Protein AF-A0AAW6DL16-F1 (afdb_monomer)

Mean predicted aligned error: 4.03 Å

pLDDT: mean 90.67, std 10.69, range [46.25, 97.69]

Sequence (74 aa):
MLRLKKRDVKKMLKYGAKLSGVPLSEIQEDIQARIDEEMNSTDPEVQANFKKHFGNKRPTPEEYIYRMTKKKKI

Radius of gyration: 13.3 Å; Cα contacts (8 Å, |Δi|>4): 44; chains: 1; bounding box: 31×21×36 Å

Foldseek 3Di:
DPDDDLVVLVVVLVVVCVVVVHDSVVVQVVLLVVLVCLCPPPDPVSNVVSCVQQNNDRDGSSSVVVSVVVVPPD

Organism: Mediterraneibacter gnavus (NCBI:txid33038)

Secondary structure (DSSP, 8-state):
-----HHHHHHHHHHHHHHHTS-HHHHHHHHHHHHHHHHT-S-HHHHHHHHHHHTT----HHHHHHHHHHHT--

Structure (mmCIF, N/CA/C/O backbone):
data_AF-A0AAW6DL16-F1
#
_entry.id   AF-A0AAW6DL16-F1
#
loop_
_atom_site.group_PDB
_atom_site.id
_atom_site.type_symbol
_atom_site.label_atom_id
_atom_site.label_alt_id
_atom_site.label_comp_id
_atom_site.label_asym_id
_atom_site.label_entity_id
_atom_site.label_seq_id
_atom_site.pdbx_PDB_ins_code
_atom_site.Cartn_x
_atom_site.Cartn_y
_atom_site.Cartn_z
_atom_site.occupancy
_atom_site.B_iso_or_equiv
_atom_site.auth_seq_id
_atom_site.auth_comp_id
_atom_site.auth_asym_id
_atom_site.auth_atom_id
_atom_site.pdbx_PDB_model_num
ATOM 1 N N . MET A 1 1 ? -20.986 8.340 -13.207 1.00 54.28 1 MET A N 1
ATOM 2 C CA . MET A 1 1 ? -20.048 8.236 -12.060 1.00 54.28 1 MET A CA 1
ATOM 3 C C . MET A 1 1 ? -18.960 7.209 -12.348 1.00 54.28 1 MET A C 1
ATOM 5 O O . MET A 1 1 ? -19.274 6.036 -12.520 1.00 54.28 1 MET A O 1
ATOM 9 N N . LEU A 1 2 ? -17.687 7.614 -12.369 1.00 62.97 2 LEU A N 1
ATOM 10 C CA . LEU A 1 2 ? -16.570 6.680 -12.537 1.00 62.97 2 LEU A CA 1
ATOM 11 C C . LEU A 1 2 ? -16.424 5.817 -11.265 1.00 62.97 2 LEU A C 1
ATOM 13 O O . LEU A 1 2 ? -15.993 6.279 -10.197 1.00 62.97 2 LEU A O 1
ATOM 17 N N . ARG A 1 3 ? -16.869 4.558 -11.341 1.00 74.56 3 ARG A N 1
ATOM 18 C CA . ARG A 1 3 ? -16.766 3.579 -10.250 1.00 74.56 3 ARG A CA 1
ATOM 19 C C . ARG A 1 3 ? -15.439 2.838 -10.388 1.00 74.56 3 ARG A C 1
ATOM 21 O O . ARG A 1 3 ? -15.404 1.773 -10.988 1.00 74.56 3 ARG A O 1
ATOM 28 N N . LEU A 1 4 ? -14.370 3.398 -9.813 1.00 82.38 4 LEU A N 1
ATOM 29 C CA . LEU A 1 4 ? -13.070 2.721 -9.726 1.00 82.38 4 LEU A CA 1
ATOM 30 C C . LEU A 1 4 ? -13.244 1.364 -9.026 1.00 82.38 4 LEU A C 1
ATOM 32 O O . LEU A 1 4 ? -13.794 1.317 -7.913 1.00 82.38 4 LEU A O 1
ATOM 36 N N . LYS A 1 5 ? -12.811 0.290 -9.690 1.00 87.31 5 LYS A N 1
ATOM 37 C CA . LYS A 1 5 ? -12.752 -1.095 -9.199 1.00 87.31 5 LYS A CA 1
ATOM 38 C C . LYS A 1 5 ? -11.288 -1.489 -8.944 1.00 87.31 5 LYS A C 1
ATOM 40 O O . LYS A 1 5 ? -10.382 -0.927 -9.548 1.00 87.31 5 LYS A O 1
ATOM 45 N N . LYS A 1 6 ? -11.044 -2.522 -8.123 1.00 85.50 6 LYS A N 1
ATOM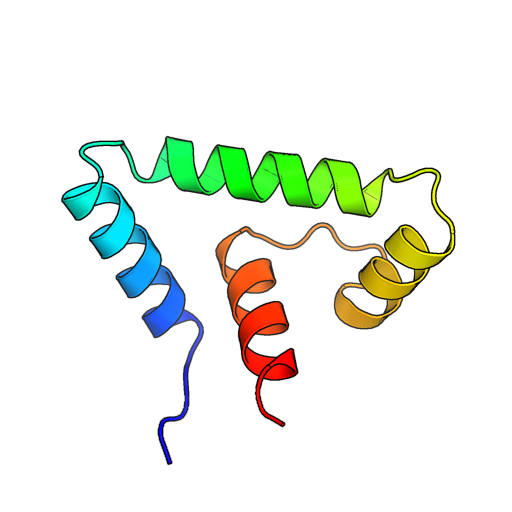 46 C CA . LYS A 1 6 ? -9.683 -3.056 -7.866 1.00 85.50 6 LYS A CA 1
ATOM 47 C C . LYS A 1 6 ? -8.916 -3.389 -9.160 1.00 85.50 6 LYS A C 1
ATOM 49 O O . LYS A 1 6 ? -7.728 -3.111 -9.275 1.00 85.50 6 LYS A O 1
ATOM 54 N N . ARG A 1 7 ? -9.611 -3.920 -10.175 1.00 89.25 7 ARG A N 1
ATOM 55 C CA . ARG A 1 7 ? -9.020 -4.221 -11.493 1.00 89.25 7 ARG A CA 1
ATOM 56 C C . ARG A 1 7 ? -8.468 -2.986 -12.213 1.00 89.25 7 ARG A C 1
ATOM 58 O O . ARG A 1 7 ? -7.527 -3.117 -12.986 1.00 89.25 7 ARG A O 1
ATOM 65 N N . ASP A 1 8 ? -9.062 -1.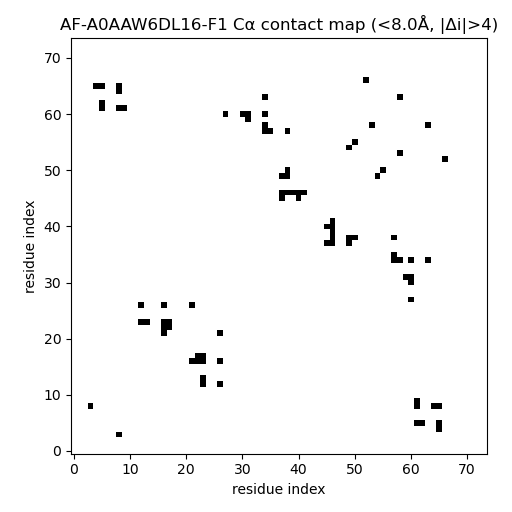817 -11.980 1.00 90.75 8 ASP A N 1
ATOM 66 C CA . ASP A 1 8 ? -8.652 -0.576 -12.633 1.00 90.75 8 ASP A CA 1
ATOM 67 C C . ASP A 1 8 ? -7.344 -0.079 -12.002 1.00 90.75 8 ASP A C 1
ATOM 69 O O . ASP A 1 8 ? -6.432 0.296 -12.727 1.00 90.75 8 ASP A O 1
ATOM 73 N N . VAL A 1 9 ? -7.187 -0.231 -10.679 1.00 91.69 9 VAL A N 1
ATOM 74 C CA . VAL A 1 9 ? -5.919 0.022 -9.969 1.00 91.69 9 VAL A CA 1
ATOM 75 C C . VAL A 1 9 ? -4.797 -0.856 -10.521 1.00 91.69 9 VAL A C 1
ATOM 77 O O . VAL A 1 9 ? -3.746 -0.346 -10.892 1.00 91.69 9 VAL A O 1
ATOM 80 N N . LYS A 1 10 ? -5.038 -2.164 -10.684 1.00 92.38 10 LYS A N 1
ATOM 81 C CA . LYS A 1 10 ? -4.041 -3.077 -11.266 1.00 92.38 10 LYS A CA 1
ATOM 82 C C . LYS A 1 10 ? -3.607 -2.650 -12.675 1.00 92.38 10 LYS A C 1
ATOM 84 O O . LYS A 1 10 ? -2.438 -2.777 -13.028 1.00 92.38 10 LYS A O 1
ATOM 89 N N . LYS A 1 11 ? -4.538 -2.147 -13.495 1.00 94.38 11 LYS A N 1
ATOM 90 C CA . LYS A 1 11 ? -4.218 -1.609 -14.828 1.00 94.38 11 LYS A CA 1
ATOM 91 C C . LYS A 1 11 ? -3.405 -0.318 -14.742 1.00 94.38 11 LYS A C 1
ATOM 93 O O . LYS A 1 11 ? -2.456 -0.170 -15.501 1.00 94.38 11 LYS A O 1
ATOM 98 N N . MET A 1 12 ? -3.749 0.576 -13.816 1.00 92.44 12 MET A N 1
ATOM 99 C CA . MET A 1 12 ? -3.016 1.825 -13.594 1.00 92.44 12 MET A CA 1
ATOM 100 C C . MET A 1 12 ? -1.578 1.567 -13.143 1.00 92.44 12 MET A C 1
ATOM 102 O O . MET A 1 12 ? -0.676 2.181 -13.696 1.00 92.44 12 MET A O 1
ATOM 106 N N . LEU A 1 13 ? -1.348 0.621 -12.226 1.00 93.69 13 LEU A N 1
ATOM 107 C CA . LEU A 1 13 ? 0.007 0.257 -11.791 1.00 93.69 13 LEU A CA 1
ATOM 108 C C . LEU A 1 13 ? 0.846 -0.291 -12.952 1.00 93.69 13 LEU A C 1
ATOM 110 O O . LEU A 1 13 ? 1.965 0.157 -13.168 1.00 93.69 13 LEU A O 1
ATOM 114 N N . LYS A 1 14 ? 0.281 -1.198 -13.763 1.00 95.31 14 LYS A N 1
ATOM 115 C CA . LYS A 1 14 ? 0.954 -1.718 -14.969 1.00 95.31 14 LYS A CA 1
ATOM 116 C C . LYS A 1 14 ? 1.313 -0.619 -15.965 1.00 95.31 14 LYS A C 1
ATOM 118 O O . LYS A 1 14 ? 2.378 -0.660 -16.570 1.00 95.31 14 LYS A O 1
ATOM 123 N N . TYR A 1 15 ? 0.403 0.328 -16.167 1.00 95.69 15 TYR A N 1
ATOM 124 C CA . TYR A 1 15 ? 0.629 1.442 -17.078 1.00 95.69 15 TYR A CA 1
ATOM 125 C C . TYR A 1 15 ? 1.682 2.414 -16.531 1.00 95.69 15 TYR A C 1
ATOM 127 O O . TYR A 1 15 ? 2.559 2.825 -17.282 1.00 95.69 15 TYR A O 1
ATOM 135 N N . GLY A 1 16 ? 1.646 2.706 -15.227 1.00 92.44 16 GLY A N 1
ATOM 136 C CA . GLY A 1 16 ? 2.660 3.505 -14.539 1.00 92.44 16 GLY A CA 1
ATOM 137 C C . GLY A 1 16 ? 4.054 2.893 -14.658 1.00 92.44 16 GLY A C 1
ATOM 138 O O . GLY A 1 16 ? 4.966 3.576 -15.099 1.00 92.44 16 GLY A O 1
ATOM 139 N N . ALA A 1 17 ? 4.192 1.589 -14.398 1.00 96.19 17 ALA A N 1
ATOM 140 C CA . ALA A 1 17 ? 5.446 0.853 -14.589 1.00 96.19 17 ALA A CA 1
ATOM 141 C C . ALA A 1 17 ? 5.989 1.007 -16.017 1.00 96.19 17 ALA A C 1
ATOM 143 O O . ALA A 1 17 ? 7.140 1.384 -16.221 1.00 96.19 17 ALA A O 1
ATOM 144 N N . LYS A 1 18 ? 5.121 0.815 -17.022 1.00 96.50 18 LYS A N 1
ATOM 145 C CA . LYS A 1 18 ? 5.493 0.967 -18.434 1.00 96.50 18 LYS A CA 1
ATOM 146 C C . LYS A 1 18 ? 5.951 2.388 -18.779 1.00 96.50 18 LYS A C 1
ATOM 148 O O . LYS A 1 18 ? 6.884 2.529 -19.560 1.00 96.50 18 LYS A O 1
ATOM 153 N N . LEU A 1 19 ? 5.289 3.417 -18.248 1.00 95.75 19 LEU A N 1
ATOM 154 C CA . LEU A 1 19 ? 5.668 4.813 -18.486 1.00 95.75 19 LEU A CA 1
ATOM 155 C C . LEU A 1 19 ? 6.981 5.187 -17.795 1.00 95.75 19 LEU A C 1
ATOM 157 O O . LEU A 1 19 ? 7.776 5.919 -18.373 1.00 95.75 19 LEU A O 1
ATOM 161 N N . SER A 1 20 ? 7.202 4.676 -16.586 1.00 93.50 20 SER A N 1
ATOM 162 C CA . SER A 1 20 ? 8.410 4.936 -15.803 1.00 93.50 20 SER A CA 1
ATOM 163 C C . SER A 1 20 ? 9.610 4.084 -16.232 1.00 93.50 20 SER A C 1
ATOM 165 O O . SER A 1 20 ? 10.714 4.325 -15.763 1.00 93.50 20 SER A O 1
ATOM 167 N N . GLY A 1 21 ? 9.419 3.090 -17.108 1.00 96.62 21 GLY A N 1
ATOM 168 C CA . GLY A 1 21 ? 10.492 2.199 -17.564 1.00 96.62 21 GLY A CA 1
ATOM 169 C C . GLY A 1 21 ? 10.978 1.200 -16.507 1.00 96.62 21 GLY A C 1
ATOM 170 O O . GLY A 1 21 ? 12.001 0.557 -16.716 1.00 96.62 21 GLY A O 1
ATOM 171 N N . VAL A 1 22 ? 10.243 1.051 -15.403 1.00 96.12 22 VAL A N 1
ATOM 172 C CA . VAL A 1 22 ? 10.573 0.158 -14.282 1.00 96.12 22 VAL A CA 1
ATOM 173 C C . VAL A 1 22 ? 9.668 -1.078 -14.293 1.00 96.12 22 VAL A C 1
ATOM 175 O O . VAL A 1 22 ? 8.544 -1.026 -14.812 1.00 96.12 22 VAL A O 1
ATOM 178 N N . PRO A 1 23 ? 10.107 -2.217 -13.738 1.00 96.88 23 PRO A N 1
ATOM 179 C CA . PRO A 1 23 ? 9.241 -3.374 -13.582 1.00 96.88 23 PRO A CA 1
ATOM 180 C C . PRO A 1 23 ? 8.079 -3.076 -12.621 1.00 96.88 23 PRO A C 1
ATOM 182 O O . PRO A 1 23 ? 8.189 -2.312 -11.667 1.00 96.88 23 PRO A O 1
ATOM 185 N N . LEU A 1 24 ? 6.934 -3.730 -12.848 1.00 95.31 24 LEU A N 1
ATOM 186 C CA . LEU A 1 24 ? 5.770 -3.610 -11.958 1.00 95.31 24 LEU A CA 1
ATOM 187 C C . LEU A 1 24 ? 6.100 -4.016 -10.513 1.00 95.31 24 LEU A C 1
ATOM 189 O O . LEU A 1 24 ? 5.509 -3.460 -9.591 1.00 95.31 24 LEU A O 1
ATOM 193 N N . SER A 1 25 ? 7.003 -4.984 -10.335 1.00 96.00 25 SER A N 1
ATOM 194 C CA . SER A 1 25 ? 7.431 -5.461 -9.021 1.00 96.00 25 SER A CA 1
ATOM 195 C C . SER A 1 25 ? 8.084 -4.357 -8.204 1.00 96.00 25 SER A C 1
ATOM 197 O O . SER A 1 25 ? 7.737 -4.225 -7.045 1.00 96.00 25 SER A O 1
ATOM 199 N N . GLU A 1 26 ? 8.919 -3.514 -8.811 1.00 96.38 26 GLU A N 1
ATOM 200 C CA . GLU A 1 26 ? 9.581 -2.400 -8.118 1.00 96.38 26 GLU A CA 1
ATOM 201 C C . GLU A 1 26 ? 8.549 -1.411 -7.561 1.00 96.38 26 GLU A C 1
ATOM 203 O O . GLU A 1 26 ? 8.548 -1.103 -6.376 1.00 96.38 26 GLU A O 1
ATOM 208 N N . ILE A 1 27 ? 7.540 -1.042 -8.360 1.00 94.94 27 ILE A N 1
ATOM 209 C CA . ILE A 1 27 ? 6.430 -0.204 -7.871 1.00 94.94 27 ILE A CA 1
ATOM 210 C C . ILE A 1 27 ? 5.640 -0.906 -6.754 1.00 94.94 27 ILE A C 1
ATOM 212 O O . ILE A 1 27 ? 5.176 -0.263 -5.812 1.00 94.94 27 ILE A O 1
ATOM 216 N N . GLN A 1 28 ? 5.420 -2.219 -6.868 1.00 96.25 28 GLN A N 1
ATOM 217 C CA . GLN A 1 28 ? 4.726 -2.984 -5.830 1.00 96.25 28 GLN A CA 1
ATOM 218 C C . GLN A 1 28 ? 5.555 -3.070 -4.542 1.00 96.25 28 GLN A C 1
ATOM 220 O O . GLN A 1 28 ? 4.968 -2.980 -3.466 1.00 96.25 28 GLN A O 1
ATOM 225 N N . GLU A 1 29 ? 6.874 -3.206 -4.648 1.00 97.12 29 GLU A N 1
ATOM 226 C CA . GLU A 1 29 ? 7.832 -3.245 -3.542 1.00 97.12 29 GLU A CA 1
ATOM 227 C C . GLU A 1 29 ? 7.887 -1.900 -2.819 1.00 97.12 29 GLU A C 1
ATOM 229 O O . GLU A 1 29 ? 7.726 -1.879 -1.602 1.00 97.12 29 GLU A O 1
ATOM 234 N N . ASP A 1 30 ? 7.963 -0.784 -3.544 1.00 96.75 30 ASP A N 1
ATOM 235 C CA . ASP A 1 30 ? 7.927 0.562 -2.960 1.00 96.75 30 ASP A CA 1
ATOM 236 C C . ASP A 1 30 ? 6.637 0.809 -2.168 1.00 96.75 30 ASP A C 1
ATOM 238 O O . ASP A 1 30 ? 6.642 1.309 -1.038 1.00 96.75 30 ASP A O 1
ATOM 242 N N . ILE A 1 31 ? 5.492 0.424 -2.745 1.00 96.38 31 ILE A N 1
ATOM 243 C CA . ILE A 1 31 ? 4.200 0.539 -2.060 1.00 96.38 31 ILE A CA 1
ATOM 244 C C . ILE A 1 31 ? 4.161 -0.398 -0.849 1.00 96.38 31 ILE A C 1
ATOM 246 O O . ILE A 1 31 ? 3.632 -0.022 0.197 1.00 96.38 31 ILE A O 1
ATOM 250 N N . GLN A 1 32 ? 4.702 -1.611 -0.971 1.00 97.00 32 GLN A N 1
ATOM 251 C CA . GLN A 1 32 ? 4.728 -2.578 0.117 1.00 97.00 32 GLN A CA 1
ATOM 252 C C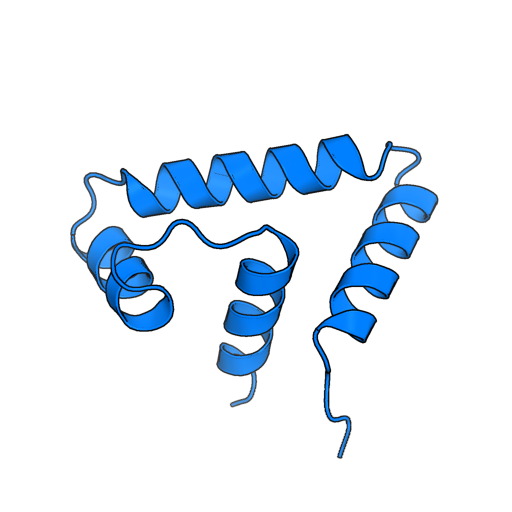 . GLN A 1 32 ? 5.614 -2.112 1.278 1.00 97.00 32 GLN A C 1
ATOM 254 O O . GLN A 1 32 ? 5.199 -2.253 2.428 1.00 97.00 32 GLN A O 1
ATOM 259 N N . ALA A 1 33 ? 6.763 -1.503 0.987 1.00 97.69 33 ALA A N 1
ATOM 260 C CA . ALA A 1 33 ? 7.657 -0.912 1.975 1.00 97.69 33 ALA A CA 1
ATOM 261 C C . ALA A 1 33 ? 6.960 0.221 2.734 1.00 97.69 33 ALA A C 1
ATOM 263 O O . ALA A 1 33 ? 6.967 0.241 3.963 1.00 97.69 33 ALA A O 1
ATOM 264 N N . ARG A 1 34 ? 6.247 1.100 2.021 1.00 95.62 34 ARG A N 1
ATOM 265 C CA . ARG A 1 34 ? 5.440 2.153 2.650 1.00 95.62 34 ARG A CA 1
ATOM 266 C C . ARG A 1 34 ? 4.317 1.595 3.532 1.00 95.62 34 ARG A C 1
ATOM 268 O O . ARG A 1 34 ? 4.048 2.138 4.599 1.00 95.62 34 ARG A O 1
ATOM 275 N N . ILE A 1 35 ? 3.646 0.523 3.102 1.00 97.06 35 ILE A N 1
ATOM 276 C CA . ILE A 1 35 ? 2.638 -0.166 3.925 1.00 97.06 35 ILE A CA 1
ATOM 277 C C . ILE A 1 35 ? 3.271 -0.668 5.225 1.00 97.06 35 ILE A C 1
ATOM 279 O O . ILE A 1 35 ? 2.661 -0.535 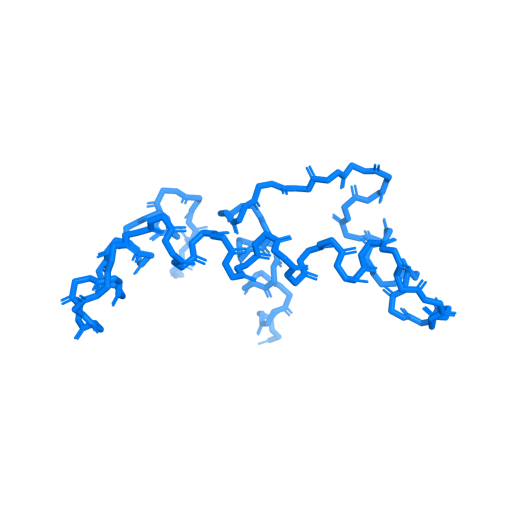6.284 1.00 97.06 35 ILE A O 1
ATOM 283 N N . ASP A 1 36 ? 4.471 -1.238 5.152 1.00 96.19 36 ASP A N 1
ATOM 284 C CA . ASP A 1 36 ? 5.170 -1.769 6.322 1.00 96.19 36 ASP A CA 1
ATOM 285 C C . ASP A 1 36 ? 5.635 -0.663 7.262 1.00 96.19 36 ASP A C 1
ATOM 287 O O . ASP A 1 36 ? 5.537 -0.819 8.479 1.00 96.19 36 ASP A O 1
ATOM 291 N N . GLU A 1 37 ? 6.086 0.460 6.711 1.00 96.25 37 GLU A N 1
ATOM 292 C CA . GLU A 1 37 ? 6.433 1.656 7.471 1.00 96.25 37 GLU A CA 1
ATOM 293 C C . GLU A 1 37 ? 5.210 2.218 8.209 1.00 96.25 37 GLU A C 1
ATOM 295 O O . GLU A 1 37 ? 5.262 2.416 9.420 1.00 96.25 37 GLU A O 1
ATOM 300 N N . GLU A 1 38 ? 4.073 2.401 7.525 1.00 95.56 38 GLU A N 1
ATOM 301 C CA . GLU A 1 38 ? 2.838 2.904 8.147 1.00 95.56 38 GLU A CA 1
ATOM 302 C C . GLU A 1 38 ? 2.269 1.912 9.182 1.00 95.56 38 GLU A C 1
ATOM 304 O O . GLU A 1 38 ? 1.764 2.322 10.229 1.00 95.56 38 GLU A O 1
ATOM 309 N N . MET A 1 39 ? 2.377 0.604 8.924 1.00 94.88 39 MET A N 1
ATOM 310 C CA . MET A 1 39 ? 1.915 -0.452 9.831 1.00 94.88 39 MET A CA 1
ATOM 311 C C . MET A 1 39 ? 2.758 -0.539 11.111 1.00 94.88 39 MET A C 1
ATOM 313 O O . MET A 1 39 ? 2.202 -0.764 12.188 1.00 94.88 39 MET A O 1
ATOM 317 N N . ASN A 1 40 ? 4.078 -0.360 10.999 1.00 95.12 40 ASN A N 1
ATOM 318 C CA . ASN A 1 40 ? 5.024 -0.419 12.119 1.00 95.12 40 ASN A CA 1
ATOM 319 C C . ASN A 1 40 ? 5.406 0.968 12.660 1.00 95.12 40 ASN A C 1
ATOM 321 O O . ASN A 1 40 ? 6.323 1.075 13.474 1.00 95.12 40 ASN A O 1
ATOM 325 N N . SER A 1 41 ? 4.720 2.025 12.220 1.00 96.06 41 SER A N 1
ATOM 326 C CA .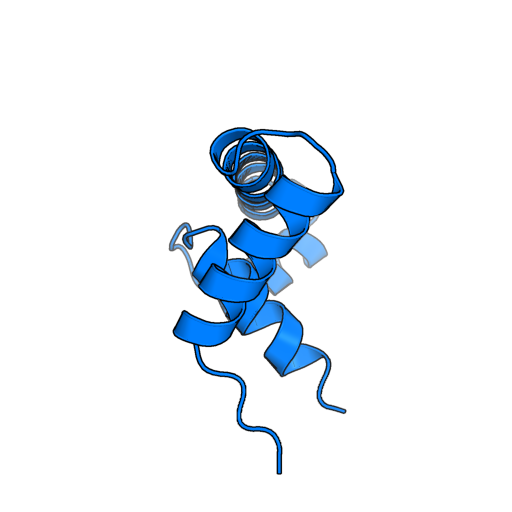 SER A 1 41 ? 5.023 3.391 12.630 1.00 96.06 41 SER A CA 1
ATOM 327 C C . SER A 1 41 ? 4.893 3.557 14.145 1.00 96.06 41 SER A C 1
ATOM 329 O O . SER A 1 41 ? 3.954 3.049 14.771 1.00 96.06 41 SER A O 1
ATOM 331 N N . THR A 1 42 ? 5.841 4.291 14.728 1.00 96.38 42 THR A N 1
ATOM 332 C CA . THR A 1 42 ? 5.814 4.715 16.133 1.00 96.38 42 THR A CA 1
ATOM 333 C C . THR A 1 42 ? 4.929 5.938 16.352 1.00 96.38 42 THR A C 1
ATOM 335 O O . THR A 1 42 ? 4.603 6.241 17.498 1.00 96.38 42 THR A O 1
ATOM 338 N N . ASP A 1 43 ? 4.513 6.616 15.277 1.00 97.69 43 ASP A N 1
A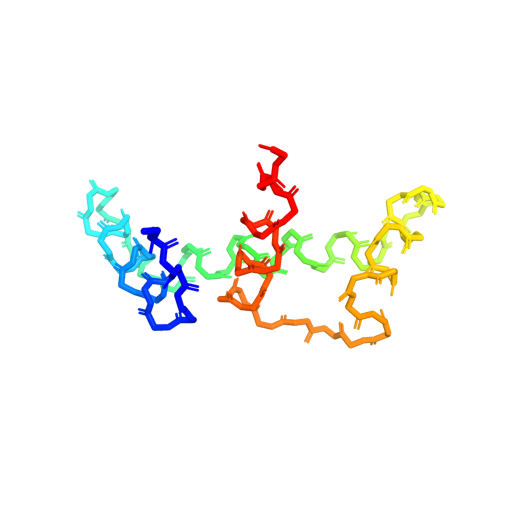TOM 339 C CA . ASP A 1 43 ? 3.571 7.728 15.337 1.00 97.69 43 ASP A CA 1
ATOM 340 C C . ASP A 1 43 ? 2.147 7.189 15.607 1.00 97.69 43 ASP A C 1
ATOM 342 O O . ASP A 1 43 ? 1.584 6.462 14.770 1.00 97.69 43 ASP A O 1
ATOM 346 N N . PRO A 1 44 ? 1.531 7.534 16.758 1.00 95.81 44 PRO A N 1
ATOM 347 C CA . PRO A 1 44 ? 0.194 7.069 17.109 1.00 95.81 44 PRO A CA 1
ATOM 348 C C . PRO A 1 44 ? -0.879 7.465 16.091 1.00 95.81 44 PRO A C 1
ATOM 350 O O . PRO A 1 44 ? -1.824 6.701 15.881 1.00 95.81 44 PRO A O 1
ATOM 353 N N . GLU A 1 45 ? -0.756 8.630 15.448 1.00 96.00 45 GLU A N 1
ATOM 354 C CA . GLU A 1 45 ? -1.733 9.102 14.468 1.00 96.00 45 GLU A CA 1
ATOM 355 C C . GLU A 1 45 ? -1.647 8.282 13.177 1.00 96.00 45 GLU A C 1
ATOM 357 O O . GLU A 1 45 ? -2.674 7.846 12.639 1.00 96.00 45 GLU A O 1
ATOM 362 N N . VAL A 1 46 ? -0.430 8.011 12.700 1.00 95.19 46 VAL A N 1
ATOM 363 C CA . VAL A 1 46 ? -0.194 7.175 11.513 1.00 95.19 46 VAL A CA 1
ATOM 364 C C . VAL A 1 46 ? -0.714 5.760 11.758 1.00 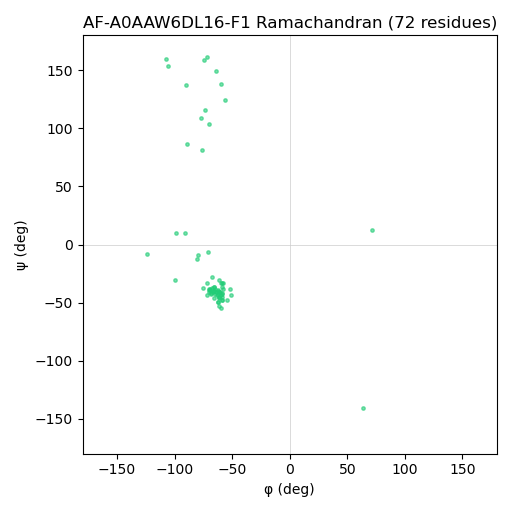95.19 46 VAL A C 1
ATOM 366 O O . VAL A 1 46 ? -1.518 5.250 10.969 1.00 95.19 46 VAL A O 1
ATOM 369 N N . GLN A 1 47 ? -0.354 5.156 12.894 1.00 94.62 47 GLN A N 1
ATOM 370 C CA . GLN A 1 47 ? -0.786 3.803 13.234 1.00 94.62 47 GLN A CA 1
ATOM 371 C C . GLN A 1 47 ? -2.314 3.710 13.414 1.00 94.62 47 GLN A C 1
ATOM 373 O O . GLN A 1 47 ? -2.941 2.753 12.946 1.00 94.62 47 GLN A O 1
ATOM 378 N N . ALA A 1 48 ? -2.945 4.697 14.061 1.00 94.62 48 ALA A N 1
ATOM 379 C CA . ALA A 1 48 ? -4.397 4.731 14.232 1.00 94.62 48 ALA A CA 1
ATOM 380 C C . ALA A 1 48 ? -5.127 4.876 12.888 1.00 94.62 48 ALA A C 1
ATOM 382 O O . ALA A 1 48 ? -6.111 4.172 12.636 1.00 94.62 48 ALA A O 1
ATOM 383 N N . ASN A 1 49 ? -4.629 5.738 11.997 1.00 92.75 49 ASN A N 1
ATOM 384 C CA . ASN A 1 49 ? -5.174 5.907 10.651 1.00 92.75 49 ASN A CA 1
ATOM 385 C C . ASN A 1 49 ? -5.055 4.622 9.823 1.00 92.75 49 ASN A C 1
ATOM 387 O O . ASN A 1 49 ? -6.020 4.228 9.157 1.00 92.75 49 ASN A O 1
ATOM 391 N N . PHE A 1 50 ? -3.913 3.938 9.900 1.00 94.38 50 PHE A N 1
ATOM 392 C CA . PHE A 1 50 ? -3.719 2.652 9.240 1.00 94.38 50 PHE A CA 1
ATOM 393 C C . PHE A 1 50 ? -4.713 1.605 9.768 1.00 94.38 50 PHE A C 1
ATOM 395 O O . PHE A 1 50 ? -5.493 1.036 8.994 1.00 94.38 50 PHE A O 1
ATOM 402 N N . LYS A 1 51 ? -4.782 1.424 11.096 1.00 94.12 51 LYS A N 1
ATOM 403 C CA . LYS A 1 51 ? -5.715 0.486 11.747 1.00 94.12 51 LYS A CA 1
ATOM 404 C C . LYS A 1 51 ? -7.177 0.795 11.430 1.00 94.12 51 LYS A C 1
ATOM 406 O O . LYS A 1 51 ? -7.958 -0.125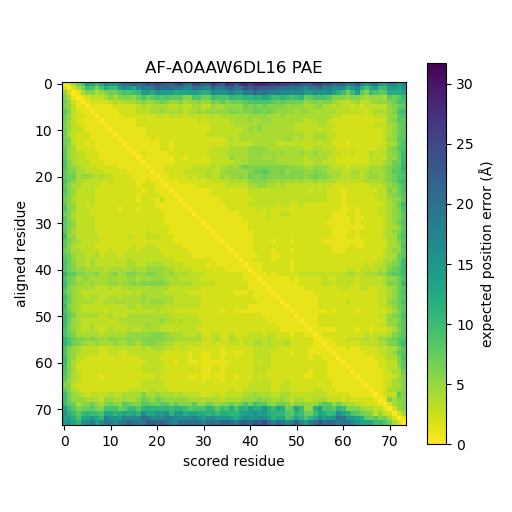 11.201 1.00 94.12 51 LYS A O 1
ATOM 411 N N . LYS A 1 52 ? -7.564 2.067 11.326 1.00 93.94 52 LYS A N 1
ATOM 412 C CA . LYS A 1 52 ? -8.927 2.470 10.936 1.00 93.94 52 LYS A CA 1
ATOM 413 C C . LYS A 1 52 ? -9.330 1.948 9.552 1.00 93.94 52 LYS A C 1
ATOM 415 O O . LYS A 1 52 ? -10.504 1.668 9.314 1.00 93.94 52 LYS A O 1
ATOM 420 N N . HIS A 1 53 ? -8.385 1.840 8.621 1.00 91.69 53 HIS A N 1
ATOM 421 C CA . HIS A 1 53 ? -8.666 1.492 7.227 1.00 91.69 53 HIS A CA 1
ATOM 422 C C . HIS A 1 53 ? -8.402 0.024 6.880 1.00 91.69 53 HIS A C 1
ATOM 424 O O . HIS A 1 53 ? -9.090 -0.530 6.010 1.00 91.69 53 HIS A O 1
ATOM 430 N N . PHE A 1 54 ? -7.430 -0.588 7.553 1.00 94.25 54 PHE A N 1
ATOM 431 C CA . PHE A 1 54 ? -6.932 -1.929 7.252 1.00 94.25 54 PHE A CA 1
ATOM 432 C C . PHE A 1 54 ? -7.005 -2.887 8.454 1.00 94.25 54 PHE A C 1
ATOM 434 O O . PHE A 1 54 ? -6.837 -4.097 8.294 1.00 94.25 54 PHE A O 1
ATOM 441 N N . GLY A 1 55 ? -7.338 -2.388 9.647 1.00 93.19 55 GLY A N 1
ATOM 442 C CA . GLY A 1 55 ? -7.282 -3.158 10.886 1.00 93.19 55 GLY A CA 1
ATOM 443 C C . GLY A 1 55 ? -5.847 -3.573 11.200 1.00 93.19 55 GLY A C 1
ATOM 444 O O . GLY A 1 55 ? -4.907 -2.828 10.951 1.00 93.19 55 GLY A O 1
ATOM 445 N N . ASN A 1 56 ? -5.683 -4.797 11.694 1.00 92.69 56 ASN A N 1
ATOM 446 C CA . ASN A 1 56 ? -4.366 -5.399 11.925 1.00 92.69 56 ASN A CA 1
ATOM 447 C C . ASN A 1 56 ? -3.860 -6.195 10.706 1.00 92.69 56 ASN A C 1
ATOM 449 O O . ASN A 1 56 ? -2.915 -6.969 10.827 1.00 92.69 56 ASN A O 1
ATOM 453 N N . LYS A 1 57 ? -4.526 -6.089 9.547 1.00 94.31 57 LYS A N 1
ATOM 454 C CA . LYS A 1 57 ? -4.134 -6.823 8.339 1.00 94.31 57 LYS A CA 1
ATOM 455 C C . LYS A 1 57 ? -3.160 -5.990 7.523 1.00 94.31 57 LYS A C 1
ATOM 457 O O . LYS A 1 57 ? -3.413 -4.814 7.282 1.00 94.31 57 LYS A O 1
ATOM 462 N N . ARG A 1 58 ? -2.119 -6.643 7.013 1.00 95.50 58 ARG A N 1
ATOM 463 C CA . ARG A 1 58 ? -1.233 -6.093 5.986 1.00 95.50 58 ARG A CA 1
ATOM 464 C C . ARG A 1 58 ? -1.942 -6.175 4.623 1.00 95.50 58 ARG A C 1
ATOM 466 O O . ARG A 1 58 ? -2.167 -7.289 4.145 1.00 95.50 58 ARG A O 1
ATOM 473 N N . PRO A 1 59 ? -2.378 -5.051 4.024 1.00 95.88 59 PRO A N 1
ATOM 474 C CA . PRO A 1 59 ? -3.013 -5.065 2.711 1.00 95.88 59 PRO A CA 1
ATOM 475 C C . PRO A 1 59 ? -1.989 -5.351 1.609 1.00 95.88 59 PRO A C 1
ATOM 477 O O . PRO A 1 59 ? -0.793 -5.131 1.782 1.00 95.88 59 PRO A O 1
ATOM 480 N N . THR A 1 60 ? -2.480 -5.774 0.446 1.00 96.06 60 THR A N 1
ATOM 481 C CA . THR A 1 60 ? -1.674 -5.786 -0.788 1.00 96.06 60 THR A CA 1
ATOM 482 C C . THR A 1 60 ? -1.498 -4.365 -1.351 1.00 96.06 60 THR A C 1
ATOM 484 O O . THR A 1 60 ? -2.348 -3.502 -1.081 1.00 96.06 60 THR A O 1
ATOM 487 N N . PRO A 1 61 ? -0.474 -4.103 -2.189 1.00 95.50 61 PRO A N 1
ATOM 488 C CA . PRO A 1 61 ? -0.285 -2.802 -2.837 1.00 95.50 61 PRO A CA 1
ATOM 489 C C . PRO A 1 61 ? -1.541 -2.286 -3.559 1.00 95.50 61 PRO A C 1
ATOM 491 O O . PRO A 1 61 ? -1.949 -1.134 -3.398 1.00 95.50 61 PRO A O 1
ATOM 494 N N . GLU A 1 62 ? -2.236 -3.151 -4.299 1.00 93.56 62 GLU A N 1
ATOM 495 C CA . GLU A 1 62 ? -3.471 -2.801 -5.002 1.00 93.56 62 GLU A CA 1
ATOM 496 C C . GLU A 1 62 ? -4.614 -2.439 -4.048 1.00 93.56 62 GLU A C 1
ATOM 498 O O . GLU A 1 62 ? -5.413 -1.542 -4.338 1.00 93.56 62 GLU A O 1
ATOM 503 N N . GLU A 1 63 ? -4.733 -3.144 -2.923 1.00 93.56 63 GLU A N 1
ATOM 504 C CA . GLU A 1 63 ? -5.766 -2.875 -1.923 1.00 93.56 63 GLU A CA 1
ATOM 505 C C . GLU A 1 63 ? -5.522 -1.574 -1.178 1.00 93.56 63 GLU A C 1
ATOM 507 O O . GLU A 1 63 ? -6.479 -0.828 -0.942 1.00 93.56 63 GLU A O 1
ATOM 512 N N . TYR A 1 64 ? -4.261 -1.286 -0.867 1.00 94.56 64 TYR A N 1
ATOM 513 C CA . TYR A 1 64 ? -3.850 -0.032 -0.258 1.00 94.56 64 TYR A CA 1
ATOM 514 C C . TYR A 1 64 ? -4.224 1.155 -1.154 1.00 94.56 64 TYR A C 1
ATOM 516 O O . TYR A 1 64 ? -5.011 2.017 -0.750 1.00 94.56 64 TYR A O 1
ATOM 524 N N . ILE A 1 65 ? -3.797 1.145 -2.422 1.00 93.12 65 ILE A N 1
ATOM 525 C CA . ILE A 1 65 ? -4.130 2.206 -3.386 1.00 93.12 65 ILE A CA 1
ATOM 526 C C . ILE A 1 65 ? -5.647 2.312 -3.607 1.00 93.12 65 ILE A C 1
ATOM 528 O O . ILE A 1 65 ? -6.205 3.415 -3.646 1.00 93.12 65 ILE A O 1
ATOM 532 N N . TYR A 1 66 ? -6.362 1.186 -3.704 1.00 91.88 66 TYR A N 1
ATOM 533 C CA . TYR A 1 66 ? -7.822 1.193 -3.825 1.00 91.88 66 TYR A CA 1
ATOM 534 C C . TYR A 1 66 ? -8.504 1.862 -2.621 1.00 91.88 66 TYR A C 1
ATOM 536 O O . TYR A 1 66 ? -9.438 2.648 -2.797 1.00 91.88 66 TYR A O 1
ATOM 544 N N . ARG A 1 67 ? -8.053 1.581 -1.393 1.00 90.50 67 ARG A N 1
ATOM 545 C CA . ARG A 1 67 ? -8.615 2.183 -0.176 1.00 90.50 67 ARG A CA 1
ATOM 546 C C . ARG A 1 67 ? -8.296 3.679 -0.089 1.00 90.50 67 ARG A C 1
ATOM 548 O O . ARG A 1 67 ? -9.199 4.464 0.204 1.00 90.50 67 ARG A O 1
ATOM 555 N N . MET A 1 68 ? -7.068 4.076 -0.421 1.00 87.94 68 MET A N 1
ATOM 556 C CA . MET A 1 68 ? -6.621 5.474 -0.389 1.00 87.94 68 MET A CA 1
ATOM 557 C C . MET A 1 68 ? -7.333 6.349 -1.431 1.00 87.94 68 MET A C 1
ATOM 559 O O . MET A 1 6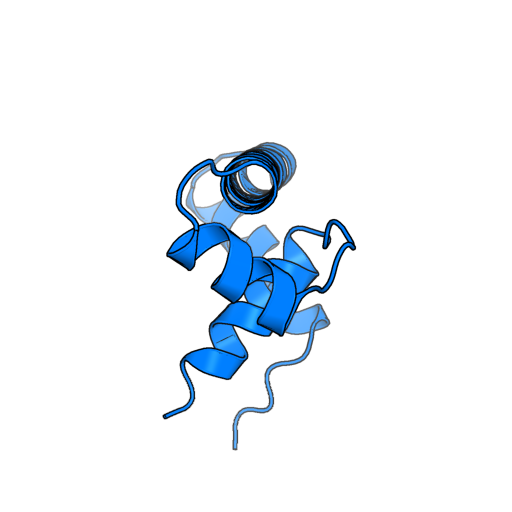8 ? -7.784 7.453 -1.127 1.00 87.94 68 MET A O 1
ATOM 563 N N . THR A 1 69 ? -7.534 5.839 -2.647 1.00 83.69 69 THR A N 1
ATOM 564 C CA . THR A 1 69 ? -8.264 6.558 -3.710 1.00 83.69 69 THR A CA 1
ATOM 565 C C . THR A 1 69 ? -9.755 6.728 -3.410 1.00 83.69 69 THR A C 1
ATOM 567 O O . THR A 1 69 ? -10.361 7.706 -3.846 1.00 83.69 69 THR A O 1
ATOM 570 N N . LYS A 1 70 ? -10.366 5.822 -2.634 1.00 77.25 70 LYS A N 1
ATOM 571 C CA . LYS A 1 70 ? -11.745 5.993 -2.144 1.00 77.25 70 LYS A CA 1
ATOM 572 C C . LYS A 1 70 ? -11.857 7.070 -1.067 1.00 77.25 70 LYS A C 1
ATOM 574 O O . LYS A 1 70 ? -12.873 7.751 -1.052 1.00 77.25 70 LYS A O 1
ATOM 579 N N . LYS A 1 71 ? -10.835 7.252 -0.221 1.00 66.44 71 LYS A N 1
ATOM 580 C CA . LYS A 1 71 ? -10.804 8.326 0.789 1.00 66.44 71 LYS A CA 1
ATOM 581 C C . LYS A 1 71 ? -10.755 9.717 0.149 1.00 66.44 71 LYS A C 1
ATOM 583 O O . LYS A 1 71 ? -11.388 10.631 0.652 1.00 66.44 71 LYS A O 1
ATOM 588 N N . LYS A 1 72 ? -10.047 9.866 -0.978 1.00 61.41 72 LYS A N 1
ATOM 589 C CA . LYS A 1 72 ? -9.955 11.137 -1.723 1.00 61.41 72 LYS A CA 1
ATOM 590 C C . LYS A 1 72 ? -11.243 11.552 -2.449 1.00 61.41 72 LYS A C 1
ATOM 592 O O . LYS A 1 72 ? -11.274 12.653 -2.984 1.00 61.41 72 LYS A O 1
ATOM 597 N N . LYS A 1 73 ? -12.289 10.712 -2.488 1.00 57.56 73 LYS A N 1
ATOM 598 C CA . LYS A 1 73 ? -13.628 11.154 -2.909 1.00 57.56 73 LYS A CA 1
ATOM 599 C C . LYS A 1 73 ? -14.269 11.943 -1.765 1.00 57.56 73 LYS A C 1
ATOM 601 O O . LYS A 1 73 ? -15.029 11.377 -0.984 1.00 57.56 73 LYS A O 1
ATOM 606 N N . ILE A 1 74 ? -13.891 13.212 -1.679 1.00 46.25 74 ILE A N 1
ATOM 607 C CA . ILE A 1 74 ? -14.669 14.285 -1.058 1.00 46.25 74 ILE A CA 1
ATOM 608 C C . ILE A 1 74 ? -15.491 14.915 -2.181 1.00 46.25 74 ILE A C 1
ATOM 610 O O . ILE A 1 74 ? -14.921 15.056 -3.290 1.00 46.25 74 ILE A O 1
#

Solvent-accessible surface area (backbone atoms only — not comparable to full-atom values): 4362 Å² total; per-residue (Å²): 131,93,77,87,48,68,69,53,49,53,51,50,49,51,49,49,18,63,73,72,75,46,60,55,62,57,60,42,47,57,44,42,50,52,50,51,49,41,68,68,39,87,49,66,66,52,30,50,56,44,34,75,76,49,47,96,54,86,71,53,50,55,54,48,54,50,54,54,58,56,66,68,67,120